Protein AF-W5NHT4-F1 (afdb_monomer_lite)

Radius of gyration: 29.97 Å; chains: 1; bounding box: 96×43×54 Å

Structure (mmCIF, N/CA/C/O backbone):
data_AF-W5NHT4-F1
#
_entry.id   AF-W5NHT4-F1
#
loop_
_atom_site.group_PDB
_atom_site.id
_atom_site.type_symbol
_atom_site.label_atom_id
_atom_site.label_alt_id
_atom_site.label_comp_id
_atom_site.label_asym_id
_atom_site.label_entity_id
_atom_site.label_seq_id
_atom_site.pdbx_PDB_ins_code
_atom_site.Cartn_x
_atom_site.Cartn_y
_atom_site.Cartn_z
_atom_site.occupancy
_atom_site.B_iso_or_equiv
_atom_site.auth_seq_id
_atom_site.auth_comp_id
_atom_site.auth_asym_id
_atom_site.auth_atom_id
_atom_site.pdbx_PDB_model_num
ATOM 1 N N . MET A 1 1 ? 63.319 21.399 4.047 1.00 47.91 1 MET A N 1
ATOM 2 C CA . MET A 1 1 ? 62.414 21.614 5.197 1.00 47.91 1 MET A CA 1
ATOM 3 C C . MET A 1 1 ? 61.004 21.801 4.657 1.00 47.91 1 MET A C 1
ATOM 5 O O . MET A 1 1 ? 60.705 22.877 4.160 1.00 47.91 1 MET A O 1
ATOM 9 N N . TYR A 1 2 ? 60.178 20.748 4.638 1.00 53.00 2 TYR A N 1
ATOM 10 C CA . TYR A 1 2 ? 58.779 20.864 4.202 1.00 53.00 2 TYR A CA 1
ATOM 11 C C . TYR A 1 2 ? 57.950 21.529 5.313 1.00 53.00 2 TYR A C 1
ATOM 13 O O . TYR A 1 2 ? 58.127 21.170 6.480 1.00 53.00 2 TYR A O 1
ATOM 21 N N . PRO A 1 3 ? 57.080 22.503 4.995 1.00 57.59 3 PRO A N 1
ATOM 22 C CA . PRO A 1 3 ? 56.372 23.279 6.006 1.00 57.59 3 PRO A CA 1
ATOM 23 C C . PRO A 1 3 ? 55.354 22.408 6.758 1.00 57.59 3 PRO A C 1
ATOM 25 O O . PRO A 1 3 ? 54.553 21.689 6.158 1.00 57.59 3 PRO A O 1
ATOM 28 N N . LEU A 1 4 ? 55.360 22.502 8.094 1.00 58.62 4 LEU A N 1
ATOM 29 C CA . LEU A 1 4 ? 54.472 21.757 9.002 1.00 58.62 4 LEU A CA 1
ATOM 30 C C . LEU A 1 4 ? 52.966 22.015 8.760 1.00 58.62 4 LEU A C 1
ATOM 32 O O . LEU A 1 4 ? 52.122 21.289 9.286 1.00 58.62 4 LEU A O 1
ATOM 36 N N . SER A 1 5 ? 52.607 23.008 7.940 1.00 57.78 5 SER A N 1
ATOM 37 C CA . SER A 1 5 ? 51.225 23.331 7.570 1.00 57.78 5 SER A CA 1
ATOM 38 C C . SER A 1 5 ? 50.555 22.258 6.702 1.00 57.78 5 SER A C 1
ATOM 40 O O . SER A 1 5 ? 49.340 22.078 6.783 1.00 57.78 5 SER A O 1
ATOM 42 N N . CYS A 1 6 ? 51.309 21.491 5.910 1.00 54.56 6 CYS A N 1
ATOM 43 C CA . CYS A 1 6 ? 50.740 20.431 5.069 1.00 54.56 6 CYS A CA 1
ATOM 44 C C . CYS A 1 6 ? 50.242 19.237 5.901 1.00 54.56 6 CYS A C 1
ATOM 46 O O . CYS A 1 6 ? 49.167 18.698 5.642 1.00 54.56 6 CYS A O 1
ATOM 48 N N . PHE A 1 7 ? 50.982 18.860 6.946 1.00 59.38 7 PHE A N 1
ATOM 49 C CA . PHE A 1 7 ? 50.638 17.718 7.799 1.00 59.38 7 PHE A CA 1
ATOM 50 C C . PHE A 1 7 ? 49.396 17.972 8.656 1.00 59.38 7 PHE A C 1
ATOM 52 O O . PHE A 1 7 ? 48.602 17.056 8.886 1.00 59.38 7 PHE A O 1
ATOM 59 N N . LEU A 1 8 ? 49.198 19.216 9.099 1.00 60.34 8 LEU A N 1
ATOM 60 C CA . LEU A 1 8 ? 48.047 19.581 9.919 1.00 60.34 8 LEU A CA 1
ATOM 61 C C . LEU A 1 8 ? 46.742 19.513 9.115 1.00 60.34 8 LEU A C 1
ATOM 63 O O . LEU A 1 8 ? 45.758 18.954 9.593 1.00 60.34 8 LEU A O 1
ATOM 67 N N . ASN A 1 9 ? 46.757 19.979 7.863 1.00 64.94 9 ASN A N 1
ATOM 68 C CA . ASN A 1 9 ? 45.588 19.933 6.981 1.00 64.94 9 ASN A CA 1
ATOM 69 C C . ASN A 1 9 ? 45.164 18.495 6.646 1.00 64.94 9 ASN A C 1
ATOM 71 O O . ASN A 1 9 ? 43.982 18.166 6.730 1.00 64.94 9 ASN A O 1
ATOM 75 N N . VAL A 1 10 ? 46.122 17.607 6.358 1.00 70.75 10 VAL A N 1
ATOM 76 C CA . VAL A 1 10 ? 45.828 16.191 6.077 1.00 70.75 10 VAL A CA 1
ATOM 77 C C . VAL A 1 10 ? 45.251 15.492 7.310 1.00 70.75 10 VAL A C 1
ATOM 79 O O . VAL A 1 10 ? 44.286 14.736 7.201 1.00 70.75 10 VAL A O 1
ATOM 82 N N . ARG A 1 11 ? 45.779 15.781 8.505 1.00 75.50 11 ARG A N 1
ATOM 83 C CA . ARG A 1 11 ? 45.297 15.184 9.758 1.00 75.50 11 ARG A CA 1
ATOM 84 C C . ARG A 1 11 ? 43.898 15.681 10.138 1.00 75.50 11 ARG A C 1
ATOM 86 O O . ARG A 1 11 ? 43.079 14.881 10.582 1.00 75.50 11 ARG A O 1
ATOM 93 N N . VAL A 1 12 ? 43.601 16.964 9.920 1.00 76.62 12 VAL A N 1
ATOM 94 C CA . VAL A 1 12 ? 42.263 17.546 10.134 1.00 76.62 12 VAL A CA 1
ATOM 95 C C . VAL A 1 12 ? 41.245 16.954 9.158 1.00 76.62 12 VAL A C 1
ATOM 97 O O . VAL A 1 12 ? 40.150 16.574 9.576 1.00 76.62 12 VAL A O 1
ATOM 100 N N . MET A 1 13 ? 41.613 16.784 7.884 1.00 76.44 13 MET A N 1
ATOM 101 C CA . MET A 1 13 ? 40.736 16.142 6.903 1.00 76.44 13 MET A CA 1
ATOM 102 C C . MET A 1 13 ? 40.466 14.676 7.249 1.00 76.44 13 MET A C 1
ATOM 104 O O . MET A 1 13 ? 39.304 14.268 7.278 1.00 76.44 13 MET A O 1
ATOM 108 N N . LEU A 1 14 ? 41.497 13.910 7.613 1.00 79.19 14 LEU A N 1
ATOM 109 C CA . LEU A 1 14 ? 41.345 12.504 7.993 1.00 79.19 14 LEU A CA 1
ATOM 110 C C . LEU A 1 14 ? 40.455 12.334 9.236 1.00 79.19 14 LEU A C 1
ATOM 112 O O . LEU A 1 14 ? 39.590 11.459 9.261 1.00 79.19 14 LEU A O 1
ATOM 116 N N . LEU A 1 15 ? 40.614 13.205 10.240 1.00 81.88 15 LEU A N 1
ATOM 117 C CA . LEU A 1 15 ? 39.755 13.224 11.425 1.00 81.88 15 LEU A CA 1
ATOM 118 C C . LEU A 1 15 ? 38.304 13.553 11.056 1.00 81.88 15 LEU A C 1
ATOM 120 O O . LEU A 1 15 ? 37.398 12.861 11.509 1.00 81.88 15 LEU A O 1
ATOM 124 N N . SER A 1 16 ? 38.063 14.548 10.197 1.00 79.94 16 SER A N 1
ATOM 125 C CA . SER A 1 16 ? 36.699 14.908 9.786 1.00 79.94 16 SER A CA 1
ATOM 126 C C . SER A 1 16 ? 35.978 13.757 9.069 1.00 79.94 16 SER A C 1
ATOM 128 O O . SER A 1 16 ? 34.837 13.439 9.407 1.00 79.94 16 SER A O 1
ATOM 130 N N . VAL A 1 17 ? 36.671 13.052 8.167 1.00 83.44 17 VAL A N 1
ATOM 131 C CA . VAL A 1 17 ? 36.139 11.873 7.470 1.00 83.44 17 VAL A CA 1
ATOM 132 C C . VAL A 1 17 ? 35.866 10.746 8.469 1.00 83.44 17 VAL A C 1
ATOM 134 O O . VAL A 1 17 ? 34.768 10.188 8.483 1.00 83.44 17 VAL A O 1
ATOM 137 N N . PHE A 1 18 ? 36.794 10.472 9.387 1.00 88.81 18 PHE A N 1
ATOM 138 C CA . PHE A 1 18 ? 36.607 9.454 10.423 1.00 88.81 18 PHE A CA 1
ATOM 139 C C . PHE A 1 18 ? 35.388 9.742 11.317 1.00 88.81 18 PHE A C 1
ATOM 141 O O . PHE A 1 18 ? 34.560 8.858 11.545 1.00 88.81 18 PHE A O 1
ATOM 148 N N . LEU A 1 19 ? 35.213 10.993 11.759 1.00 83.81 19 LEU A N 1
ATOM 149 C CA . LEU A 1 19 ? 34.067 11.401 12.575 1.00 83.81 19 LEU A CA 1
ATOM 150 C C . LEU A 1 19 ? 32.731 11.223 11.833 1.00 83.81 19 LEU A C 1
ATOM 152 O O . LEU A 1 19 ? 31.747 10.795 12.442 1.00 83.81 19 LEU A O 1
ATOM 156 N N . THR A 1 20 ? 32.678 11.509 10.527 1.00 84.06 20 THR A N 1
ATOM 157 C CA . THR A 1 20 ? 31.447 11.319 9.735 1.00 84.06 20 THR A CA 1
ATOM 158 C C . THR A 1 20 ? 31.057 9.847 9.602 1.00 84.06 20 THR A C 1
ATOM 160 O O . THR A 1 20 ? 29.885 9.509 9.792 1.00 84.06 20 THR A O 1
ATOM 163 N N . HIS A 1 21 ? 32.026 8.955 9.380 1.00 85.06 21 HIS A N 1
ATOM 164 C CA . HIS A 1 21 ? 31.783 7.512 9.336 1.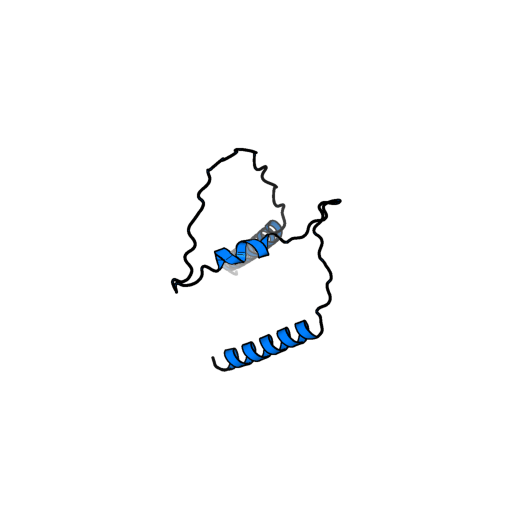00 85.06 21 HIS A CA 1
ATOM 165 C C . HIS A 1 21 ? 31.310 6.961 10.685 1.00 85.06 21 HIS A C 1
ATOM 167 O O . HIS A 1 21 ? 30.332 6.212 10.731 1.00 85.06 21 HIS A O 1
ATOM 173 N N . VAL A 1 22 ? 31.927 7.382 11.794 1.00 87.50 22 VAL A N 1
ATOM 174 C CA . VAL A 1 22 ? 31.501 6.981 13.146 1.00 87.50 22 VAL A CA 1
ATOM 175 C C . VAL A 1 22 ? 30.070 7.453 13.437 1.00 87.50 22 VAL A C 1
ATOM 177 O O . VAL A 1 22 ? 29.255 6.685 13.948 1.00 87.50 22 VAL A O 1
ATOM 180 N N . LYS A 1 23 ? 29.706 8.683 13.045 1.00 84.00 23 LYS A N 1
ATOM 181 C CA . LYS A 1 23 ? 28.342 9.212 13.221 1.00 84.00 23 LYS A CA 1
ATOM 182 C C . LYS A 1 23 ? 27.303 8.457 12.382 1.00 84.00 23 LYS A C 1
ATOM 184 O O . LYS A 1 23 ? 26.200 8.212 12.873 1.00 84.00 23 LYS A O 1
ATOM 189 N N . MET A 1 24 ? 27.647 8.059 11.155 1.00 80.06 24 MET A N 1
ATOM 190 C CA . MET A 1 24 ? 26.788 7.225 10.307 1.00 80.06 24 MET A CA 1
ATOM 191 C C . MET A 1 24 ? 26.552 5.847 10.942 1.00 80.06 24 MET A C 1
ATOM 193 O O . MET A 1 24 ? 25.406 5.412 11.031 1.00 80.06 24 MET A O 1
ATOM 197 N N . LEU A 1 25 ? 27.606 5.198 11.450 1.00 80.75 25 LEU A N 1
ATOM 198 C CA . LEU A 1 25 ? 27.516 3.892 12.115 1.00 80.75 25 LEU A CA 1
ATOM 199 C C . LEU A 1 25 ? 26.640 3.939 13.375 1.00 80.75 25 LEU A C 1
ATOM 201 O O . LEU A 1 25 ? 25.774 3.082 13.551 1.00 80.75 25 LEU A O 1
ATOM 205 N N . ILE A 1 26 ? 26.791 4.975 14.207 1.00 81.44 26 ILE A N 1
ATOM 206 C CA . ILE A 1 26 ? 25.940 5.179 15.389 1.00 81.44 26 ILE A CA 1
ATOM 207 C C . ILE A 1 26 ? 24.465 5.336 14.983 1.00 81.44 26 ILE A C 1
ATOM 209 O O . ILE A 1 26 ? 23.596 4.746 15.623 1.00 81.44 26 ILE A O 1
ATOM 213 N N . ASN A 1 27 ? 24.172 6.078 13.908 1.00 74.00 27 ASN A N 1
ATOM 214 C CA . ASN A 1 27 ? 22.803 6.282 13.419 1.00 74.00 27 ASN A CA 1
ATOM 215 C C . ASN A 1 27 ? 22.175 5.005 12.823 1.00 74.00 27 ASN A C 1
ATOM 217 O O . ASN A 1 27 ? 20.975 4.776 12.952 1.00 74.00 27 ASN A O 1
ATOM 221 N N . VAL A 1 28 ? 22.981 4.147 12.189 1.00 74.00 28 VAL A N 1
ATOM 222 C CA . VAL A 1 28 ? 22.529 2.836 11.691 1.00 74.00 28 VAL A CA 1
ATOM 223 C C . VAL A 1 28 ? 22.208 1.892 12.856 1.00 74.00 28 VAL A C 1
ATOM 225 O O . VAL A 1 28 ? 21.210 1.174 12.809 1.00 74.00 28 VAL A O 1
ATOM 228 N N . MET A 1 29 ? 22.999 1.926 13.934 1.00 65.62 29 MET A N 1
ATOM 229 C CA . MET A 1 29 ? 22.784 1.074 15.109 1.00 65.62 29 MET A CA 1
ATOM 230 C C . MET A 1 29 ? 21.634 1.548 16.015 1.00 65.62 29 MET A C 1
ATOM 232 O O . MET A 1 29 ? 20.929 0.718 16.588 1.00 65.62 29 MET A O 1
ATOM 236 N N . SER A 1 30 ? 21.373 2.856 16.115 1.00 61.81 30 SER A N 1
ATOM 237 C CA . SER A 1 30 ? 20.229 3.394 16.871 1.00 61.81 30 SER A CA 1
ATOM 238 C C . SER A 1 30 ? 18.868 3.132 16.203 1.00 61.81 30 SER A C 1
ATOM 240 O O . SER A 1 30 ? 17.834 3.218 16.867 1.00 61.81 30 SER A O 1
ATOM 242 N N . GLY A 1 31 ? 18.850 2.725 14.926 1.00 55.44 31 GLY A N 1
ATOM 243 C CA . GLY A 1 31 ? 17.651 2.287 14.198 1.00 55.44 31 GLY A CA 1
ATOM 244 C C . GLY A 1 31 ? 17.090 0.918 14.619 1.00 55.44 31 GLY A C 1
ATOM 245 O O . GLY A 1 31 ? 16.018 0.526 14.154 1.00 55.44 31 GLY A O 1
ATOM 246 N N . LEU A 1 32 ? 17.771 0.189 15.512 1.00 48.81 32 LEU A N 1
ATOM 247 C CA . LEU A 1 32 ? 17.378 -1.142 15.987 1.00 48.81 32 LEU A CA 1
ATOM 248 C C . LEU A 1 32 ? 17.328 -1.196 17.523 1.00 48.81 32 LEU A C 1
ATOM 250 O O . LEU A 1 32 ? 18.067 -1.943 18.155 1.00 48.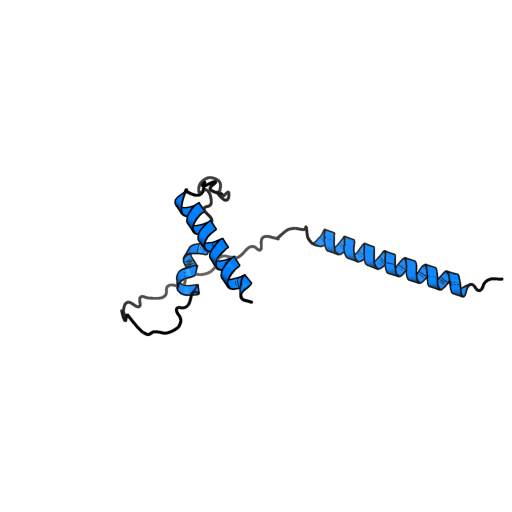81 32 LEU A O 1
ATOM 254 N N . SER A 1 33 ? 16.452 -0.408 18.157 1.00 42.19 33 SER A N 1
ATOM 255 C CA . SER A 1 33 ? 16.271 -0.481 19.614 1.00 42.19 33 SER A CA 1
ATOM 256 C C . SER A 1 33 ? 14.849 -0.119 20.064 1.00 42.19 33 SER A C 1
ATOM 258 O O . SER A 1 33 ? 14.431 1.033 20.087 1.00 42.19 33 SER A O 1
ATOM 260 N N . TYR A 1 34 ? 14.105 -1.184 20.374 1.00 47.84 34 TYR A N 1
ATOM 261 C CA . TYR A 1 34 ? 12.959 -1.313 21.281 1.00 47.84 34 TYR A CA 1
ATOM 262 C C . TYR A 1 34 ? 11.864 -0.234 21.256 1.00 47.84 34 TYR A C 1
ATOM 264 O O . TYR A 1 34 ? 11.874 0.761 21.975 1.00 47.84 34 TYR A O 1
ATOM 272 N N . LYS A 1 35 ? 10.780 -0.573 20.549 1.00 46.66 35 LYS A N 1
ATOM 273 C CA . LYS A 1 35 ? 9.439 -0.016 20.756 1.00 46.66 35 LYS A CA 1
ATOM 274 C C . LYS A 1 35 ? 9.001 -0.249 22.209 1.00 46.66 35 LYS A C 1
ATOM 276 O O . LYS A 1 35 ? 8.427 -1.293 22.525 1.00 46.66 35 LYS A O 1
ATOM 281 N N . GLN A 1 36 ? 9.258 0.716 23.090 1.00 46.75 36 GLN A N 1
ATOM 282 C CA . GLN A 1 36 ? 8.698 0.722 24.436 1.00 46.75 36 GLN A CA 1
ATOM 283 C C . GLN A 1 36 ? 7.165 0.727 24.336 1.00 46.75 36 GLN A C 1
ATOM 285 O O . GLN A 1 36 ? 6.548 1.602 23.724 1.00 46.75 36 GLN A O 1
ATOM 290 N N . LYS A 1 37 ? 6.538 -0.307 24.904 1.00 49.97 37 LYS A N 1
ATOM 291 C CA . LYS A 1 37 ? 5.085 -0.399 25.066 1.00 49.97 37 LYS A CA 1
ATOM 292 C C . LYS A 1 37 ? 4.650 0.670 26.070 1.00 49.97 37 LYS A C 1
ATOM 294 O O . LYS A 1 37 ? 4.690 0.437 27.274 1.00 49.97 37 LYS A O 1
ATOM 299 N N . GLY A 1 38 ? 4.214 1.825 25.576 1.00 43.69 38 GLY A N 1
ATOM 300 C CA . GLY A 1 38 ? 3.512 2.811 26.394 1.00 43.69 38 GLY A CA 1
ATOM 301 C C . GLY A 1 38 ? 2.256 2.183 27.001 1.00 43.69 38 GLY A C 1
ATOM 302 O O . GLY A 1 38 ? 1.354 1.755 26.276 1.00 43.69 38 GLY A O 1
ATOM 303 N N . LYS A 1 39 ? 2.211 2.093 28.334 1.00 55.25 39 LYS A N 1
ATOM 304 C CA . LYS A 1 39 ? 1.016 1.726 29.100 1.00 55.25 39 LYS A CA 1
ATOM 305 C C . LYS A 1 39 ? -0.062 2.771 28.802 1.00 55.25 39 LYS A C 1
ATOM 307 O O . LYS A 1 39 ? 0.059 3.910 29.233 1.00 55.25 39 LYS A O 1
ATOM 312 N N . LYS A 1 40 ? -1.100 2.411 28.041 1.00 56.03 40 LYS A N 1
ATOM 313 C CA . LYS A 1 40 ? -2.261 3.288 27.849 1.00 56.03 40 LYS A CA 1
ATOM 314 C C . LYS A 1 40 ? -3.314 2.934 28.890 1.00 56.03 40 LYS A C 1
ATOM 316 O O . LYS A 1 40 ? -3.914 1.863 28.843 1.00 56.03 40 LYS A O 1
ATOM 321 N N . GLU A 1 41 ? -3.454 3.828 29.858 1.00 53.84 41 GLU A N 1
ATOM 322 C CA . GLU A 1 41 ? -4.383 3.740 30.975 1.00 53.84 41 GLU A CA 1
ATOM 323 C C . GLU A 1 41 ? -5.844 3.625 30.515 1.00 53.84 41 GLU A C 1
ATOM 325 O O . GLU A 1 41 ? -6.267 4.185 29.500 1.00 53.84 41 GLU A O 1
ATOM 330 N N . LYS A 1 42 ? -6.620 2.870 31.299 1.00 57.78 42 LYS A N 1
ATOM 331 C CA . LYS A 1 42 ? -8.081 2.783 31.221 1.00 57.78 42 LYS A CA 1
ATOM 332 C C . LYS A 1 42 ? -8.679 4.136 31.599 1.00 57.78 42 LYS A C 1
ATOM 334 O O . LYS A 1 42 ? -8.290 4.648 32.638 1.00 57.78 42 LYS A O 1
ATOM 339 N N . LYS A 1 43 ? -9.649 4.638 30.819 1.00 54.91 43 LYS A N 1
ATOM 340 C CA . LYS A 1 43 ? -10.720 5.619 31.154 1.00 54.91 43 LYS A CA 1
ATOM 341 C C . LYS A 1 43 ? -11.361 6.066 29.821 1.00 54.91 43 LYS A C 1
ATOM 343 O O . LYS A 1 43 ? -10.642 6.260 28.855 1.00 54.91 43 LYS A O 1
ATOM 348 N N . HIS A 1 44 ? -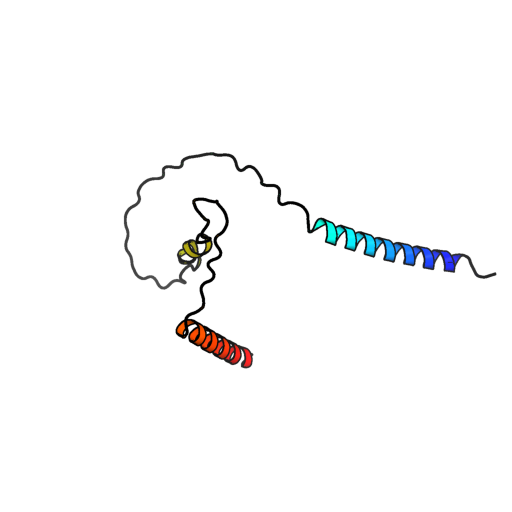12.663 6.222 29.589 1.00 49.78 44 HIS A N 1
ATOM 349 C CA . HIS A 1 44 ? -13.905 6.148 30.355 1.00 49.78 44 HIS A CA 1
ATOM 350 C C . HIS A 1 44 ? -15.038 5.748 29.379 1.00 49.78 44 HIS A C 1
ATOM 352 O O . HIS A 1 44 ? -14.985 6.067 28.189 1.00 49.78 44 HIS A O 1
ATOM 358 N N . LYS A 1 45 ? -16.093 5.104 29.902 1.00 56.75 45 LYS A N 1
ATOM 359 C CA . LYS A 1 45 ? -17.416 4.978 29.262 1.00 56.75 45 LYS A CA 1
ATOM 360 C C . LYS A 1 45 ? -17.873 6.333 28.696 1.00 56.75 45 LYS A C 1
ATOM 362 O O . LYS A 1 45 ? -17.966 7.299 29.446 1.00 56.75 45 LYS A O 1
ATOM 367 N N . LYS A 1 46 ? -18.280 6.371 27.425 1.00 58.34 46 LYS A N 1
ATOM 368 C CA . LYS A 1 46 ? -19.257 7.351 26.930 1.00 58.34 46 LYS A CA 1
ATOM 369 C C . LYS A 1 46 ? -20.469 6.594 26.399 1.00 58.34 46 LYS A C 1
ATOM 371 O O . LYS A 1 46 ? -20.412 5.996 25.330 1.00 58.34 46 LYS A O 1
ATOM 376 N N . LYS A 1 47 ? -21.556 6.616 27.176 1.00 55.53 47 LYS A N 1
ATOM 377 C CA . LYS A 1 47 ? -22.911 6.487 26.635 1.00 55.53 47 LYS A CA 1
ATOM 378 C C . LYS A 1 47 ? -23.169 7.757 25.817 1.00 55.53 47 LYS A C 1
ATOM 380 O O . LYS A 1 47 ? -22.994 8.849 26.348 1.00 55.53 47 LYS A O 1
ATOM 385 N N . ARG A 1 48 ? -23.534 7.610 24.545 1.00 55.62 48 ARG A N 1
ATOM 386 C CA . ARG A 1 48 ? -24.257 8.631 23.778 1.00 55.62 48 ARG A CA 1
ATOM 387 C C . ARG A 1 48 ? -25.266 7.924 22.887 1.00 55.62 48 ARG A C 1
ATOM 389 O O . ARG A 1 48 ? -24.925 7.365 21.852 1.00 55.62 48 ARG A O 1
ATOM 396 N N . ASP A 1 49 ? -26.460 7.834 23.446 1.00 46.41 49 ASP A N 1
ATOM 397 C CA . ASP A 1 49 ? -27.754 8.156 22.857 1.00 46.41 49 ASP A CA 1
ATOM 398 C C . ASP A 1 49 ? -27.976 7.887 21.365 1.00 46.41 49 ASP A C 1
ATOM 400 O O . ASP A 1 49 ? -27.404 8.500 20.464 1.00 46.41 49 ASP A O 1
ATOM 404 N N . LYS A 1 50 ? -28.934 6.979 21.166 1.00 51.75 50 LYS A N 1
ATOM 405 C CA . LYS A 1 50 ? -29.881 6.857 20.055 1.00 51.75 50 LYS A CA 1
ATOM 406 C C . LYS A 1 50 ? -30.006 8.147 19.218 1.00 51.75 50 LYS A C 1
ATOM 408 O O . LYS A 1 50 ? -30.577 9.136 19.667 1.00 51.75 50 LYS A O 1
ATOM 413 N N . LYS A 1 51 ? -29.631 8.075 17.938 1.00 51.59 51 LYS A N 1
ATOM 414 C CA . LYS A 1 51 ? -30.343 8.815 16.886 1.00 51.59 51 LYS A CA 1
ATOM 415 C C . LYS A 1 51 ? -30.583 7.899 15.692 1.00 51.59 51 LYS A C 1
ATOM 417 O O . LYS A 1 51 ? -29.698 7.615 14.894 1.00 51.59 51 LYS A O 1
ATOM 422 N N . VAL A 1 52 ? -31.803 7.381 15.665 1.00 48.44 52 VAL A N 1
ATOM 423 C CA . VAL A 1 52 ? -32.417 6.639 14.566 1.00 48.44 52 VAL A CA 1
ATOM 424 C C . VAL A 1 52 ? -32.947 7.644 13.534 1.00 48.44 52 VAL A C 1
ATOM 426 O O . VAL A 1 52 ? -33.469 8.687 13.925 1.00 48.44 52 VAL A O 1
ATOM 429 N N . LYS A 1 53 ? -32.857 7.254 12.250 1.00 48.88 53 LYS A N 1
ATOM 430 C CA . LYS A 1 53 ? -33.382 7.887 11.018 1.00 48.88 53 LYS A CA 1
ATOM 431 C C . LYS A 1 53 ? -32.628 9.162 10.596 1.00 48.88 53 LYS A C 1
ATOM 433 O O . LYS A 1 53 ? -32.463 10.096 11.367 1.00 48.88 53 LYS A O 1
ATOM 438 N N . ARG A 1 54 ? -32.146 9.269 9.356 1.00 45.28 54 ARG A N 1
ATOM 439 C CA . ARG A 1 54 ? -32.943 9.143 8.129 1.00 45.28 54 ARG A CA 1
ATOM 440 C C . ARG A 1 54 ? -32.171 8.469 6.995 1.00 45.28 54 ARG A C 1
ATOM 442 O O . ARG A 1 54 ? -31.051 8.857 6.674 1.00 45.28 54 ARG A O 1
ATOM 449 N N . GLU A 1 55 ? -32.841 7.501 6.389 1.00 51.34 55 GLU A N 1
ATOM 450 C CA . GLU A 1 55 ? -32.690 7.139 4.987 1.00 51.34 55 GLU A CA 1
ATOM 451 C C . GLU A 1 55 ? -32.836 8.408 4.139 1.00 51.34 55 GLU A C 1
ATOM 453 O O . GLU A 1 55 ? -33.852 9.097 4.215 1.00 51.34 55 GLU A O 1
ATOM 458 N N . LYS A 1 56 ? -31.801 8.733 3.370 1.00 46.94 56 LYS A N 1
ATOM 459 C CA . LYS A 1 56 ? -31.927 9.367 2.060 1.00 46.94 56 LYS A CA 1
ATOM 460 C C . LYS A 1 56 ? -30.787 8.825 1.216 1.00 46.94 56 LYS A C 1
ATOM 462 O O . LYS A 1 56 ? -29.617 9.133 1.446 1.00 46.94 56 LYS A O 1
ATOM 467 N N . GLU A 1 57 ? -31.153 7.943 0.303 1.00 53.06 57 GLU A N 1
ATOM 468 C CA . GLU A 1 57 ? -30.373 7.662 -0.889 1.00 53.06 57 GLU A CA 1
ATOM 469 C C . GLU A 1 57 ? -30.095 8.963 -1.656 1.00 53.06 57 GLU A C 1
ATOM 471 O O . GLU A 1 57 ? -30.869 9.917 -1.598 1.00 53.06 57 GLU A O 1
ATOM 476 N N . SER A 1 58 ? -28.996 8.950 -2.408 1.00 54.12 58 SER A N 1
ATOM 477 C CA . SER A 1 58 ? -28.698 9.871 -3.506 1.00 54.12 58 SER A CA 1
ATOM 478 C C . SER A 1 58 ? -28.473 11.353 -3.160 1.00 54.12 58 SER A C 1
ATOM 480 O O . SER A 1 58 ? -29.357 12.201 -3.252 1.00 54.12 58 SER A O 1
ATOM 482 N N . SER A 1 59 ? -27.214 11.705 -2.894 1.00 47.56 59 SER A N 1
ATOM 483 C CA . SER A 1 59 ? -26.665 12.962 -3.410 1.00 47.56 59 SER A CA 1
ATOM 484 C C . SER A 1 59 ? -25.234 12.717 -3.895 1.00 47.56 59 SER A C 1
ATOM 486 O O . SER A 1 59 ? -24.380 12.244 -3.144 1.00 47.56 59 SER A O 1
ATOM 488 N N . GLY A 1 60 ? -25.011 12.947 -5.194 1.00 62.66 60 GLY A N 1
ATOM 489 C CA . GLY A 1 60 ? -23.813 12.605 -5.972 1.00 62.66 60 GLY A CA 1
ATOM 490 C C . GLY A 1 60 ? -22.551 13.399 -5.623 1.00 62.66 60 GLY A C 1
ATOM 491 O O . GLY A 1 60 ? -21.946 14.013 -6.494 1.00 62.66 60 GLY A O 1
ATOM 492 N N . GLY A 1 61 ? -22.152 13.398 -4.352 1.00 72.62 61 GLY A N 1
ATOM 493 C CA . GLY A 1 61 ? -20.848 13.881 -3.904 1.00 72.62 61 GLY A CA 1
ATOM 494 C C . GLY A 1 61 ? -19.789 12.769 -3.910 1.00 72.62 61 GLY A C 1
ATOM 495 O O . GLY A 1 61 ? -20.140 11.585 -3.871 1.00 72.62 61 GLY A O 1
ATOM 496 N N . PRO A 1 62 ? -18.486 13.114 -3.909 1.00 79.31 62 PRO A N 1
ATOM 497 C CA . PRO A 1 62 ? -17.415 12.131 -3.827 1.00 79.31 62 PRO A CA 1
ATOM 498 C C . PRO A 1 62 ? -17.602 11.246 -2.596 1.00 79.31 62 PRO A C 1
ATOM 500 O O . PRO A 1 62 ? -17.637 11.712 -1.453 1.00 79.31 62 PRO A O 1
ATOM 503 N N . VAL A 1 63 ? -17.730 9.943 -2.828 1.00 79.38 63 VAL A N 1
ATOM 504 C CA . VAL A 1 63 ? -17.903 8.970 -1.756 1.00 79.38 63 VAL A CA 1
ATOM 505 C C . VAL A 1 63 ? -16.641 8.966 -0.895 1.00 79.38 63 VAL A C 1
ATOM 507 O O . VAL A 1 63 ? -15.551 8.639 -1.363 1.00 79.38 63 VAL A O 1
ATOM 510 N N . GLN A 1 64 ? -16.773 9.312 0.389 1.00 84.88 64 GLN A N 1
ATOM 511 C CA . GLN A 1 64 ? -15.635 9.312 1.302 1.00 84.88 64 GLN A CA 1
ATOM 512 C C . GLN A 1 64 ? -15.104 7.8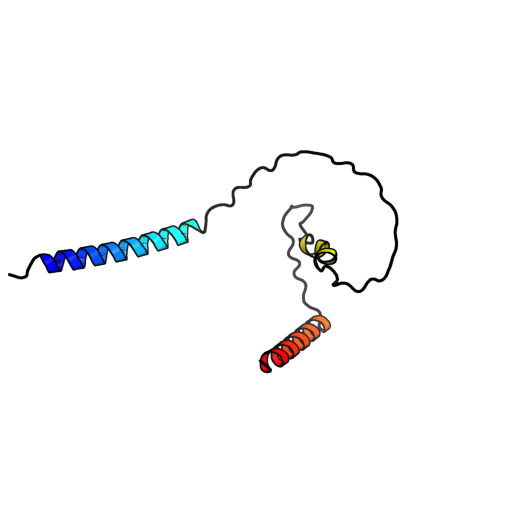79 1.472 1.00 84.88 64 GLN A C 1
ATOM 514 O O . GLN A 1 64 ? -15.698 7.048 2.159 1.00 84.88 64 GLN A O 1
ATOM 519 N N . ILE A 1 65 ? -13.946 7.596 0.875 1.00 76.94 65 ILE A N 1
ATOM 520 C CA . ILE A 1 65 ? -13.333 6.259 0.843 1.00 76.94 65 ILE A CA 1
ATOM 521 C C . ILE A 1 65 ? -13.073 5.730 2.272 1.00 76.94 65 ILE A C 1
ATOM 523 O O . ILE A 1 65 ? -13.216 4.537 2.551 1.00 76.94 65 ILE A O 1
ATOM 527 N N . SER A 1 66 ? -12.786 6.616 3.233 1.00 77.81 66 SER A N 1
ATOM 528 C CA . SER A 1 66 ? -12.610 6.257 4.648 1.00 77.81 66 SER A CA 1
ATOM 529 C C . SER A 1 66 ? -13.877 5.693 5.312 1.00 77.81 66 SER A C 1
ATOM 531 O O . SER A 1 66 ? -13.756 4.954 6.288 1.00 77.81 66 SER A O 1
ATOM 533 N N . LYS A 1 67 ? -15.084 5.977 4.795 1.00 79.25 67 LYS A N 1
ATOM 534 C CA . LYS A 1 67 ? -16.349 5.401 5.284 1.00 79.25 67 LYS A CA 1
ATOM 535 C C . LYS A 1 67 ? -16.400 3.887 5.061 1.00 79.25 67 LYS A C 1
ATOM 537 O O . LYS A 1 67 ? -16.911 3.180 5.920 1.00 79.25 67 LYS A O 1
ATOM 542 N N . PHE A 1 68 ? -15.791 3.406 3.977 1.00 70.19 68 PHE A N 1
ATOM 543 C CA . PHE A 1 68 ? -15.820 2.000 3.553 1.00 70.19 68 PHE A CA 1
ATOM 544 C C . PHE A 1 68 ? -14.494 1.254 3.797 1.00 70.19 68 PHE A C 1
ATOM 546 O O . PHE A 1 68 ? -14.445 0.029 3.748 1.00 70.19 68 PHE A O 1
ATOM 553 N N . LEU A 1 69 ? -13.399 1.966 4.098 1.00 65.69 69 LEU A N 1
ATOM 554 C CA . LEU A 1 69 ? -12.103 1.360 4.446 1.00 65.69 69 LEU A CA 1
ATOM 555 C C . LEU A 1 69 ? -11.925 1.048 5.941 1.00 65.69 69 LEU A C 1
ATOM 557 O O . LEU A 1 69 ? -10.905 0.461 6.318 1.00 65.69 69 LEU A O 1
ATOM 561 N N . LYS A 1 70 ? -12.885 1.418 6.800 1.00 63.62 70 LYS A N 1
ATOM 562 C CA . LYS A 1 70 ? -12.808 1.194 8.257 1.00 63.62 70 LYS A CA 1
ATOM 563 C C . LYS A 1 70 ? -12.662 -0.285 8.629 1.00 63.62 70 LYS A C 1
ATOM 565 O O . LYS A 1 70 ? -11.949 -0.592 9.586 1.00 63.62 70 LYS A O 1
ATOM 570 N N . ASP A 1 71 ? -13.225 -1.184 7.829 1.00 60.06 71 ASP A N 1
ATOM 571 C CA . ASP A 1 71 ? -13.309 -2.605 8.183 1.00 60.06 71 ASP A CA 1
ATOM 572 C C . ASP A 1 71 ? -12.134 -3.438 7.656 1.00 60.06 71 ASP A C 1
ATOM 574 O O . ASP A 1 71 ? -11.862 -4.530 8.153 1.00 60.06 71 ASP A O 1
ATOM 578 N N . LYS A 1 72 ? -11.348 -2.907 6.708 1.00 59.44 72 LYS A N 1
ATOM 579 C CA . LYS A 1 72 ? -10.221 -3.652 6.120 1.00 59.44 72 LYS A CA 1
ATOM 580 C C . LYS A 1 72 ? -8.987 -3.695 7.021 1.00 59.44 72 LYS A C 1
ATOM 582 O O . LYS A 1 72 ? -8.273 -4.694 7.021 1.00 59.44 72 LYS A O 1
ATOM 587 N N . LYS A 1 73 ? -8.745 -2.652 7.826 1.00 57.59 73 LYS A N 1
ATOM 588 C CA . LYS A 1 73 ? -7.533 -2.548 8.666 1.00 57.59 73 LYS A CA 1
ATOM 589 C C . LYS A 1 73 ? -7.585 -3.368 9.962 1.00 57.59 73 LYS A C 1
ATOM 591 O O . LYS A 1 73 ? -6.541 -3.596 10.559 1.00 57.59 73 LYS A O 1
ATOM 596 N N . LYS A 1 74 ? -8.767 -3.811 10.408 1.00 55.75 74 LYS A N 1
ATOM 597 C CA . LYS A 1 74 ? -8.934 -4.553 11.675 1.00 55.75 74 LYS A CA 1
ATOM 598 C C . LYS A 1 74 ? -8.958 -6.076 11.521 1.00 55.75 74 LYS A C 1
ATOM 600 O O . LYS A 1 74 ? -9.021 -6.772 12.526 1.00 55.75 74 LYS A O 1
ATOM 605 N N . SER A 1 75 ? -8.878 -6.605 10.300 1.00 57.59 75 SER A N 1
ATOM 606 C CA . SER A 1 75 ? -8.937 -8.055 10.051 1.00 57.59 75 SER A CA 1
ATOM 607 C C . SER A 1 75 ? -7.584 -8.770 10.170 1.00 57.59 75 SER A C 1
ATOM 609 O O . SER A 1 75 ? -7.390 -9.846 9.598 1.00 57.59 75 SER A O 1
ATOM 611 N N . ASP A 1 76 ? -6.641 -8.208 10.931 1.00 65.69 76 ASP A N 1
ATOM 612 C CA . ASP A 1 76 ? -5.479 -8.967 11.381 1.00 65.69 76 ASP A CA 1
ATOM 613 C C . ASP A 1 76 ? -5.985 -10.053 12.338 1.00 65.69 76 ASP A C 1
ATOM 615 O O . ASP A 1 76 ? -6.172 -9.831 13.528 1.00 65.69 76 ASP A O 1
ATOM 619 N N . LYS A 1 77 ? -6.296 -11.227 11.786 1.00 72.12 77 LYS A N 1
ATOM 620 C CA . LYS A 1 77 ? -6.780 -12.387 12.533 1.00 72.12 77 LYS A CA 1
ATOM 621 C C . LYS A 1 77 ? -5.682 -12.831 13.506 1.00 72.12 77 LYS A C 1
ATOM 623 O O . LYS A 1 77 ? -4.662 -13.378 13.093 1.00 72.12 77 LYS A O 1
ATOM 628 N N . TYR A 1 78 ? -5.859 -12.562 14.794 1.00 83.44 78 TYR A N 1
ATOM 629 C CA . TYR A 1 78 ? -5.036 -13.128 15.864 1.00 83.44 78 TYR A CA 1
ATOM 630 C C . TYR A 1 78 ? -5.671 -14.436 16.346 1.00 83.44 78 TYR A C 1
ATOM 632 O O . TYR A 1 78 ? -6.891 -14.585 16.319 1.00 83.44 78 TYR A O 1
ATOM 640 N N . SER A 1 79 ? -4.854 -15.395 16.780 1.00 81.88 79 SER A N 1
ATOM 641 C CA . SER A 1 79 ? -5.355 -16.595 17.455 1.00 81.88 79 SER A CA 1
ATOM 642 C C . SER A 1 79 ? -5.978 -16.194 18.790 1.00 81.88 79 SER A C 1
ATOM 644 O O . SER A 1 79 ? -5.291 -15.584 19.603 1.00 81.88 79 SER A O 1
ATOM 646 N N . MET A 1 80 ? -7.244 -16.545 19.039 1.00 83.56 80 MET A N 1
ATOM 647 C CA . MET A 1 80 ? -7.883 -16.297 20.343 1.00 83.56 80 MET A CA 1
ATOM 648 C C . MET A 1 80 ? -7.242 -17.117 21.470 1.00 83.56 80 MET A C 1
ATOM 650 O O . MET A 1 80 ? -7.302 -16.714 22.623 1.00 83.56 80 MET A O 1
ATOM 654 N N . ILE A 1 81 ? -6.594 -18.233 21.125 1.00 86.56 81 ILE A N 1
ATOM 655 C CA . ILE A 1 81 ? -5.960 -19.146 22.080 1.00 86.56 81 ILE A CA 1
ATOM 656 C C . ILE A 1 81 ? -4.549 -18.657 22.438 1.00 86.56 81 ILE A C 1
ATOM 658 O O . ILE A 1 81 ? -4.204 -18.545 23.605 1.00 86.56 81 ILE A O 1
ATOM 662 N N . SER A 1 82 ? -3.722 -18.336 21.435 1.00 85.25 82 SER A N 1
ATOM 663 C CA . SER A 1 82 ? -2.301 -17.995 21.642 1.00 85.25 82 SER A CA 1
ATOM 664 C C . SER A 1 82 ? -2.007 -16.487 21.608 1.00 85.25 82 SER A C 1
ATOM 666 O O . SER A 1 82 ? -0.915 -16.059 21.972 1.00 85.25 82 SER A O 1
ATOM 668 N N . GLY A 1 83 ? -2.922 -15.659 21.100 1.00 88.06 83 GLY A N 1
ATOM 669 C CA . GLY A 1 83 ? -2.684 -14.228 20.875 1.00 88.06 83 GLY A CA 1
ATOM 670 C C . GLY A 1 83 ? -1.682 -13.923 19.752 1.00 88.06 83 GLY A C 1
ATOM 671 O O . GLY A 1 83 ? -1.406 -12.760 19.457 1.00 88.06 83 GLY A O 1
ATOM 672 N N . LYS A 1 84 ? -1.131 -14.947 19.086 1.00 89.50 84 LYS A N 1
ATOM 673 C CA . LYS A 1 84 ? -0.197 -14.792 17.965 1.00 89.50 84 LYS A CA 1
ATOM 674 C C . LYS A 1 84 ? -0.940 -14.429 16.677 1.00 89.50 84 LYS A C 1
ATOM 676 O O . LYS A 1 84 ? -2.029 -14.938 16.409 1.00 89.50 84 LYS A O 1
ATOM 681 N N . LYS A 1 85 ? -0.342 -13.560 15.854 1.00 86.88 85 LYS A N 1
ATOM 682 C CA . LYS A 1 85 ? -0.897 -13.168 14.548 1.00 86.88 85 LYS A CA 1
ATOM 683 C C . LYS A 1 85 ? -0.957 -14.381 13.617 1.00 86.88 85 LYS A C 1
ATOM 685 O O . LYS A 1 85 ? 0.078 -14.981 13.323 1.00 86.88 85 LYS A O 1
ATOM 690 N N . ILE A 1 86 ? -2.148 -14.713 13.122 1.00 85.00 86 ILE A N 1
ATOM 691 C CA . ILE A 1 86 ? -2.345 -15.798 12.161 1.00 85.00 86 ILE A CA 1
ATOM 692 C C . ILE A 1 86 ? -2.158 -15.223 10.758 1.00 85.00 86 ILE A C 1
ATOM 694 O O . ILE A 1 86 ? -3.010 -14.507 10.232 1.00 85.00 86 ILE A O 1
ATOM 698 N N . LYS A 1 87 ? -1.035 -15.562 10.122 1.00 82.38 87 LYS A N 1
ATOM 699 C CA . LYS A 1 87 ? -0.872 -15.370 8.678 1.00 82.38 87 LYS A CA 1
ATOM 700 C C . LYS A 1 87 ? -1.469 -16.586 7.974 1.00 82.38 87 LYS A C 1
ATOM 702 O O . LYS A 1 87 ? -0.849 -17.646 7.946 1.00 82.38 87 LYS A O 1
ATOM 707 N N . MET A 1 88 ? -2.672 -16.451 7.420 1.00 79.19 88 MET A N 1
ATOM 708 C CA . MET A 1 88 ? -3.244 -17.513 6.589 1.00 79.19 88 MET A CA 1
ATOM 709 C C . MET A 1 88 ? -2.446 -17.637 5.284 1.00 79.19 88 MET A C 1
ATOM 711 O O . MET A 1 88 ? -2.380 -16.686 4.505 1.00 79.19 88 MET A O 1
ATOM 715 N N . LYS A 1 89 ? -1.863 -18.812 5.024 1.00 78.56 89 LYS A N 1
ATOM 716 C CA . LYS A 1 89 ? -1.223 -19.139 3.741 1.00 78.56 89 LYS A CA 1
ATOM 717 C C . LYS A 1 89 ? -2.283 -19.623 2.747 1.00 78.56 89 LYS A C 1
ATOM 719 O O . LYS A 1 89 ? -2.407 -20.817 2.496 1.00 78.56 89 LYS A O 1
ATOM 724 N N . VAL A 1 90 ? -3.081 -18.702 2.209 1.00 84.19 90 VAL A N 1
ATOM 725 C CA . VAL A 1 90 ? -4.074 -19.029 1.171 1.00 84.19 90 VAL A CA 1
ATOM 726 C C . VAL A 1 90 ? -3.411 -18.961 -0.199 1.00 84.19 90 VAL A C 1
ATOM 728 O O . VAL A 1 90 ? -2.824 -17.942 -0.563 1.00 84.19 90 VAL A O 1
ATOM 731 N N . LYS A 1 91 ? -3.511 -20.044 -0.974 1.00 87.00 91 LYS A N 1
ATOM 732 C CA . LYS A 1 91 ? -3.124 -20.027 -2.388 1.00 87.00 91 LYS A CA 1
ATOM 733 C C . LYS A 1 91 ? -4.185 -19.256 -3.179 1.00 87.00 91 LYS A C 1
ATOM 735 O O . LYS A 1 91 ? -5.374 -19.510 -3.014 1.00 87.00 91 LYS A O 1
ATOM 740 N N . LYS A 1 92 ? -3.761 -18.339 -4.055 1.00 87.94 92 LYS A N 1
ATOM 741 C CA . LYS A 1 92 ? -4.674 -17.628 -4.966 1.00 87.94 92 LYS A CA 1
ATOM 742 C C . LYS A 1 92 ? -5.385 -18.623 -5.885 1.00 87.94 92 LYS A C 1
ATOM 744 O O . LYS A 1 92 ? -4.731 -19.516 -6.436 1.00 87.94 92 LYS A O 1
ATOM 749 N N . THR A 1 93 ? -6.691 -18.446 -6.081 1.00 91.38 93 THR A N 1
ATOM 750 C CA . THR A 1 93 ? -7.450 -19.266 -7.0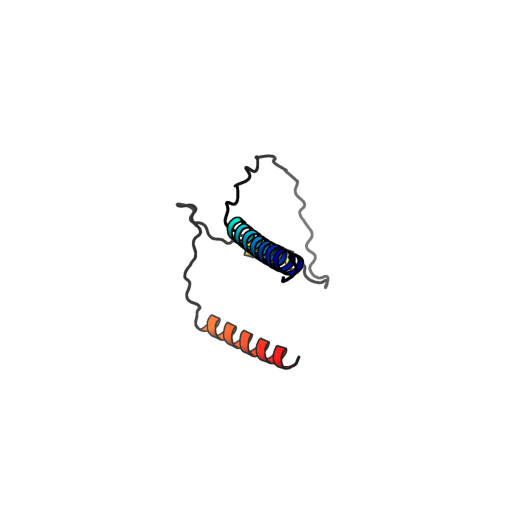34 1.00 91.38 93 THR A CA 1
ATOM 751 C C . THR A 1 93 ? -7.036 -18.941 -8.475 1.00 91.38 93 THR A C 1
ATOM 753 O O . THR A 1 93 ? -6.437 -17.896 -8.737 1.00 91.38 93 THR A O 1
ATOM 756 N N . LYS A 1 94 ? -7.348 -19.822 -9.438 1.00 93.31 94 LYS A N 1
ATOM 757 C CA . LYS A 1 94 ? -7.044 -19.579 -10.865 1.00 93.31 94 LYS A CA 1
ATOM 758 C C . LYS A 1 94 ? -7.659 -18.257 -11.362 1.00 93.31 94 LYS A C 1
ATOM 760 O O . LYS A 1 94 ? -6.984 -17.498 -12.049 1.00 93.31 94 LYS A O 1
ATOM 765 N N . LYS A 1 95 ? -8.892 -17.950 -10.937 1.00 92.94 95 LYS A N 1
ATOM 766 C CA . LYS A 1 95 ? -9.599 -16.701 -11.272 1.00 92.94 95 LYS A CA 1
ATOM 767 C C . LYS A 1 95 ? -8.905 -15.469 -10.687 1.00 92.94 95 LYS A C 1
ATOM 769 O O . LYS A 1 95 ? -8.777 -14.461 -11.372 1.00 92.94 95 LYS A O 1
ATOM 774 N N . ASP A 1 96 ? -8.421 -15.553 -9.448 1.00 91.50 96 ASP A N 1
ATOM 775 C CA . ASP A 1 96 ? -7.700 -14.441 -8.813 1.00 91.50 96 ASP A CA 1
ATOM 776 C C . ASP A 1 96 ? -6.396 -14.128 -9.540 1.00 91.50 96 ASP A C 1
ATOM 778 O O . ASP A 1 96 ? -6.104 -12.968 -9.808 1.00 91.50 96 ASP A O 1
ATOM 782 N N . LYS A 1 97 ? -5.649 -15.167 -9.930 1.00 94.19 97 LYS A N 1
ATOM 783 C CA . LYS A 1 97 ? -4.420 -14.997 -10.710 1.00 94.19 97 LYS A CA 1
ATOM 784 C C . LYS A 1 97 ? -4.686 -14.321 -12.056 1.00 94.19 97 LYS A C 1
ATOM 786 O O . LYS A 1 97 ? -3.902 -13.466 -12.445 1.00 94.19 97 LYS A O 1
ATOM 791 N N . GLN A 1 98 ? -5.773 -14.679 -12.746 1.00 94.50 98 GLN A N 1
ATOM 792 C CA . GLN A 1 98 ? -6.118 -14.043 -14.019 1.00 94.50 98 GLN A CA 1
ATOM 793 C C . GLN A 1 98 ? -6.483 -12.566 -13.838 1.00 94.50 98 GLN A C 1
ATOM 795 O O . GLN A 1 98 ? -6.003 -11.725 -14.586 1.00 94.50 98 GLN A O 1
ATOM 800 N N . ARG A 1 99 ? -7.270 -12.225 -12.809 1.00 95.69 99 ARG A N 1
ATOM 801 C CA . ARG A 1 99 ? -7.599 -10.821 -12.509 1.00 95.69 99 ARG A CA 1
ATOM 802 C C . ARG A 1 99 ? -6.359 -9.985 -12.205 1.00 95.69 99 ARG A C 1
ATOM 804 O O . ARG A 1 99 ? -6.290 -8.836 -12.628 1.00 95.69 99 ARG A O 1
ATOM 811 N N . ASP A 1 100 ? -5.390 -10.563 -11.500 1.00 94.19 100 ASP A N 1
ATOM 812 C CA . ASP A 1 100 ? -4.131 -9.884 -11.198 1.00 94.19 100 ASP A CA 1
ATOM 813 C C . ASP A 1 100 ? -3.289 -9.635 -12.461 1.00 94.19 100 ASP A C 1
ATOM 815 O O . ASP A 1 100 ? -2.706 -8.560 -12.582 1.00 94.19 100 ASP A O 1
ATOM 819 N N . LYS A 1 101 ? -3.266 -10.577 -13.418 1.00 96.19 101 LYS A N 1
ATOM 820 C CA . LYS A 1 101 ? -2.603 -10.391 -14.723 1.00 96.19 101 LYS A CA 1
ATOM 821 C C . LYS A 1 101 ? -3.265 -9.290 -15.544 1.00 96.19 101 LYS A C 1
ATOM 823 O O . LYS A 1 101 ? -2.594 -8.341 -15.921 1.00 96.19 101 LYS A O 1
ATOM 828 N N . ASN A 1 102 ? -4.589 -9.356 -15.698 1.00 94.44 102 ASN A N 1
ATOM 829 C CA . ASN A 1 102 ? -5.348 -8.343 -16.433 1.00 94.44 102 ASN A CA 1
ATOM 830 C C . ASN A 1 102 ? -5.140 -6.944 -15.834 1.00 94.44 102 ASN A C 1
ATOM 832 O O . ASN A 1 102 ? -5.043 -5.955 -16.552 1.00 94.44 102 ASN A O 1
ATOM 836 N N . ARG A 1 103 ? -5.061 -6.852 -14.499 1.00 96.56 103 ARG A N 1
ATOM 837 C CA . ARG A 1 103 ? -4.753 -5.593 -13.819 1.00 96.56 103 ARG A CA 1
ATOM 838 C C . ARG A 1 103 ? -3.349 -5.096 -14.159 1.00 96.56 103 ARG A C 1
ATOM 840 O O . ARG A 1 103 ? -3.194 -3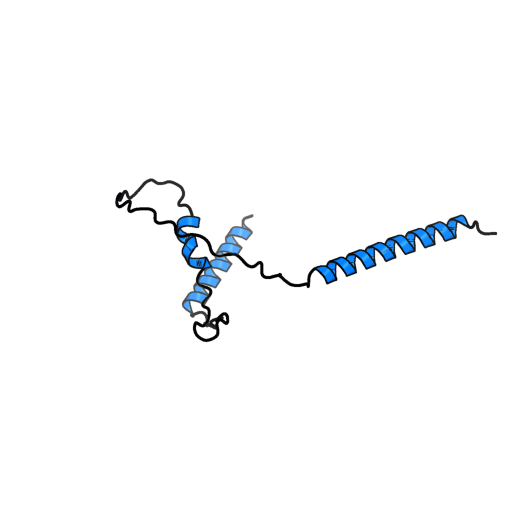.902 -14.374 1.00 96.56 103 ARG A O 1
ATOM 847 N N . ALA A 1 104 ? -2.349 -5.973 -14.130 1.00 95.56 104 ALA A N 1
ATOM 848 C CA . ALA A 1 104 ? -0.971 -5.601 -14.427 1.00 95.56 104 ALA A CA 1
ATOM 849 C C . ALA A 1 104 ? -0.832 -5.111 -15.873 1.00 95.56 104 ALA A C 1
ATOM 851 O O . ALA A 1 104 ? -0.321 -4.021 -16.079 1.00 95.56 104 ALA A O 1
ATOM 852 N N . GLU A 1 105 ? -1.379 -5.850 -16.837 1.00 93.75 105 GLU A N 1
ATOM 853 C CA . GLU A 1 105 ? -1.364 -5.486 -18.261 1.00 93.75 105 GLU A CA 1
ATOM 854 C C . GLU A 1 105 ? -2.064 -4.147 -18.521 1.00 93.75 105 GLU A C 1
ATOM 856 O O . GLU A 1 105 ? -1.541 -3.302 -19.240 1.00 93.75 105 GLU A O 1
ATOM 861 N N . LEU A 1 106 ? -3.215 -3.905 -17.884 1.00 95.25 106 LEU A N 1
ATOM 862 C CA . LEU A 1 106 ? -3.909 -2.622 -18.003 1.00 95.25 106 LEU A CA 1
ATOM 863 C C . LEU A 1 106 ? -3.090 -1.466 -17.415 1.00 95.25 106 LEU A C 1
ATOM 865 O O . LEU A 1 106 ? -3.072 -0.378 -17.980 1.00 95.25 106 LEU A O 1
ATOM 869 N N . LEU A 1 107 ? -2.434 -1.682 -16.273 1.00 93.75 107 LEU A N 1
ATOM 870 C CA . LEU A 1 107 ? -1.586 -0.658 -15.664 1.00 93.75 107 LEU A CA 1
ATOM 871 C C . LEU A 1 107 ? -0.347 -0.381 -16.517 1.00 93.75 107 LEU A C 1
ATOM 873 O O . LEU A 1 107 ? -0.002 0.780 -16.689 1.00 93.75 107 LEU A O 1
ATOM 877 N N . GLU A 1 108 ? 0.278 -1.419 -17.070 1.00 94.62 108 GLU A N 1
ATOM 878 C CA . GLU A 1 108 ? 1.392 -1.305 -18.014 1.00 94.62 108 GLU A CA 1
ATOM 879 C C . GLU A 1 108 ? 0.978 -0.469 -19.231 1.00 94.62 108 GLU A C 1
ATOM 881 O O . GLU A 1 108 ? 1.640 0.508 -19.561 1.00 94.62 108 GLU A O 1
ATOM 886 N N . PHE A 1 109 ? -0.172 -0.784 -19.836 1.00 95.62 109 PHE A N 1
ATOM 887 C CA . PHE A 1 109 ? -0.716 -0.039 -20.971 1.00 95.62 109 PHE A CA 1
ATOM 888 C C . PHE A 1 109 ? -0.966 1.436 -20.634 1.00 95.62 109 PHE A C 1
ATOM 890 O O . PHE A 1 109 ? -0.512 2.321 -21.355 1.00 95.62 109 PHE A O 1
ATOM 897 N N . LEU A 1 110 ? -1.652 1.722 -19.526 1.00 94.00 110 LEU A N 1
ATOM 898 C CA . LEU A 1 110 ? -1.945 3.101 -19.133 1.00 94.00 110 LEU A CA 1
ATOM 899 C C . LEU A 1 110 ? -0.673 3.890 -18.818 1.00 94.00 110 LEU A C 1
ATOM 901 O O . LEU A 1 110 ? -0.593 5.061 -19.166 1.00 94.00 110 LEU A O 1
ATOM 905 N N . ASN A 1 111 ? 0.315 3.251 -18.196 1.00 92.88 111 ASN A N 1
ATOM 906 C CA . ASN A 1 111 ? 1.594 3.882 -17.890 1.00 92.88 111 ASN A CA 1
ATOM 907 C C . ASN A 1 111 ? 2.496 4.009 -19.121 1.00 92.88 111 ASN A C 1
ATOM 909 O O . ASN A 1 111 ? 3.372 4.854 -19.119 1.00 92.88 111 ASN A O 1
ATOM 913 N N . SER A 1 112 ? 2.294 3.203 -20.166 1.00 86.81 112 SER A N 1
ATOM 914 C CA . SER A 1 112 ? 3.033 3.340 -21.428 1.00 86.81 112 SER A CA 1
ATOM 915 C C . SER A 1 112 ? 2.619 4.571 -22.242 1.00 86.81 112 SER A C 1
ATOM 917 O O . SER A 1 112 ? 3.354 4.996 -23.127 1.00 86.81 112 SER A O 1
ATOM 919 N N . ALA A 1 113 ? 1.443 5.139 -21.950 1.00 80.06 113 ALA A N 1
ATOM 920 C CA . ALA A 1 113 ? 0.915 6.332 -22.608 1.00 80.06 113 ALA A CA 1
ATOM 921 C C . ALA A 1 113 ? 1.363 7.656 -21.947 1.00 80.06 113 ALA A C 1
ATOM 923 O O . ALA A 1 113 ? 0.892 8.716 -22.367 1.00 80.06 113 ALA A O 1
ATOM 924 N N . PHE A 1 114 ? 2.239 7.603 -20.933 1.00 64.62 114 PHE A N 1
ATOM 925 C CA . PHE A 1 114 ? 2.777 8.760 -20.205 1.00 64.62 114 PHE A CA 1
ATOM 926 C C . PHE A 1 114 ? 4.286 8.653 -19.980 1.00 64.62 114 PHE A C 1
ATOM 928 O O . PHE A 1 114 ? 4.761 7.553 -19.626 1.00 64.62 114 PHE A O 1
#

Secondary structure (DSSP, 8-state):
---THHHHHHHHHHHHHHHHHHHHHHHHHHTSS---------------------------SPP-HHHHHTTTTT---B-TTT--B----PPPPHHHHHHHHHHHHHHHHHHHT-

pLDDT: mean 71.76, std 16.56, range [42.19, 96.56]

Foldseek 3Di:
DDDPVVVVVVVVVVVVVVVVVVVVVVVVVVVDDDDPPPPDDDDDDDDDDDDDDDDDPDDPDDDDVCVVCVPVVPPQDADPVPRHGDDDPDDDDPVRVVVVVVVVVVVVVVVVVD

Organism: Lepisosteus oculatus (NCBI:txid7918)

Sequence (114 aa):
MYPLSCFLNVRVMLLSVFLTHVKMLINVMSGLSYKQKGKKEKKHKKKRDKKVKREKESSGGPVQISKFLKDKKKSDKYSMISGKKIKMKVKKTKKDKQRDKNRAELLEFLNSAF